Protein AF-A0AAI9R8F9-F1 (afdb_monomer_lite)

Radius of gyration: 17.93 Å; chains: 1; bounding box: 44×26×48 Å

Secondary structure (DSSP, 8-state):
-EEEEESSSEEETTTTBSEEE----TT------EEESS--SEEEEEEEEE-SS-TT-EEEEEEEEE--S---SEEPPTT-EEEEEEEEEETTT--EEEEEEEEEESS--TTS-HHHHHHTTT-EE-TTTT-STT---B-EEEEEE-GGGTTTTSTT-TTTT--EEEEEEEEE----

Structure (mmCIF, N/CA/C/O backbone):
data_AF-A0AAI9R8F9-F1
#
_entry.id   AF-A0AAI9R8F9-F1
#
loop_
_atom_site.group_PDB
_atom_site.id
_atom_site.type_symbol
_atom_site.label_atom_id
_atom_site.label_alt_id
_atom_site.label_comp_id
_atom_site.label_asym_id
_atom_site.label_entity_id
_atom_site.label_seq_id
_atom_site.pdbx_PDB_ins_code
_atom_site.Cartn_x
_atom_site.Cartn_y
_atom_site.Cartn_z
_atom_site.occupancy
_atom_site.B_iso_or_equiv
_atom_site.auth_seq_id
_atom_site.auth_comp_id
_atom_site.auth_asym_id
_atom_site.auth_atom_id
_atom_site.pdbx_PDB_model_num
ATOM 1 N N . LEU A 1 1 ? -12.541 6.661 17.728 1.00 91.56 1 LEU A N 1
ATOM 2 C CA . LEU A 1 1 ? -11.720 5.444 17.871 1.00 91.56 1 LEU A CA 1
ATOM 3 C C . LEU A 1 1 ? -10.385 5.846 18.469 1.00 91.56 1 LEU A C 1
ATOM 5 O O . LEU A 1 1 ? -9.912 6.938 18.173 1.00 91.56 1 LEU A O 1
ATOM 9 N N . VAL A 1 2 ? -9.827 5.008 19.335 1.00 94.12 2 VAL A N 1
ATOM 10 C CA . VAL A 1 2 ? -8.447 5.144 19.811 1.00 94.12 2 VAL A CA 1
ATOM 11 C C . VAL A 1 2 ? -7.609 4.144 19.044 1.00 94.12 2 VAL A C 1
ATOM 13 O O . VAL A 1 2 ? -7.970 2.966 18.998 1.00 94.12 2 VAL A O 1
ATOM 16 N N . LEU A 1 3 ? -6.531 4.625 18.444 1.00 95.81 3 LEU A N 1
ATOM 17 C CA . LEU A 1 3 ? -5.537 3.807 17.781 1.00 95.81 3 LEU A CA 1
ATOM 18 C C . LEU A 1 3 ? -4.295 3.741 18.665 1.00 95.81 3 LEU A C 1
ATOM 20 O O . LEU A 1 3 ? -3.891 4.748 19.247 1.00 95.81 3 LEU A O 1
ATOM 24 N N . GLU A 1 4 ? -3.700 2.562 18.765 1.00 96.69 4 GLU A N 1
ATOM 25 C CA . GLU A 1 4 ? -2.500 2.307 19.557 1.00 96.69 4 GLU A CA 1
ATOM 26 C C . GLU A 1 4 ? -1.577 1.344 18.804 1.00 96.69 4 GLU A C 1
ATOM 28 O O . GLU A 1 4 ? -2.010 0.284 18.356 1.00 96.69 4 GLU A O 1
ATOM 33 N N . ILE A 1 5 ? -0.297 1.688 18.696 1.00 97.00 5 ILE A N 1
ATOM 34 C CA . ILE A 1 5 ? 0.767 0.802 18.231 1.00 97.00 5 ILE A CA 1
ATOM 35 C C . ILE A 1 5 ? 1.413 0.172 19.459 1.00 97.00 5 ILE A C 1
ATOM 37 O O . ILE A 1 5 ? 2.002 0.848 20.303 1.00 97.00 5 ILE A O 1
ATOM 41 N N . ARG A 1 6 ? 1.330 -1.150 19.548 1.00 96.25 6 ARG A N 1
ATOM 42 C CA . ARG A 1 6 ? 1.973 -1.951 20.586 1.00 96.25 6 ARG A CA 1
ATOM 43 C C . ARG A 1 6 ? 3.226 -2.583 19.999 1.00 96.25 6 ARG A C 1
ATOM 45 O O . ARG A 1 6 ? 3.155 -3.593 19.305 1.00 96.25 6 ARG A O 1
ATOM 52 N N . GLY A 1 7 ? 4.372 -1.984 20.284 1.00 91.81 7 GLY A N 1
ATOM 53 C CA . GLY A 1 7 ? 5.675 -2.459 19.827 1.00 91.81 7 GLY A CA 1
ATOM 54 C C . GLY A 1 7 ? 6.661 -1.302 19.652 1.00 91.81 7 GLY A C 1
ATOM 55 O O . GLY A 1 7 ? 6.256 -0.143 19.732 1.00 91.81 7 GLY A O 1
ATOM 56 N N . PRO A 1 8 ? 7.960 -1.593 19.494 1.00 91.06 8 PRO A N 1
ATOM 57 C CA . PRO A 1 8 ? 8.977 -0.570 19.279 1.00 91.06 8 PRO A CA 1
ATOM 58 C C . PRO A 1 8 ? 9.111 -0.193 17.797 1.00 91.06 8 PRO A C 1
ATOM 60 O O . PRO A 1 8 ? 8.677 -0.933 16.916 1.00 91.06 8 PRO A O 1
ATOM 63 N N . GLY A 1 9 ? 9.789 0.926 17.536 1.00 91.12 9 GLY A N 1
ATOM 64 C CA . GLY A 1 9 ? 10.330 1.247 16.213 1.00 91.12 9 GLY A CA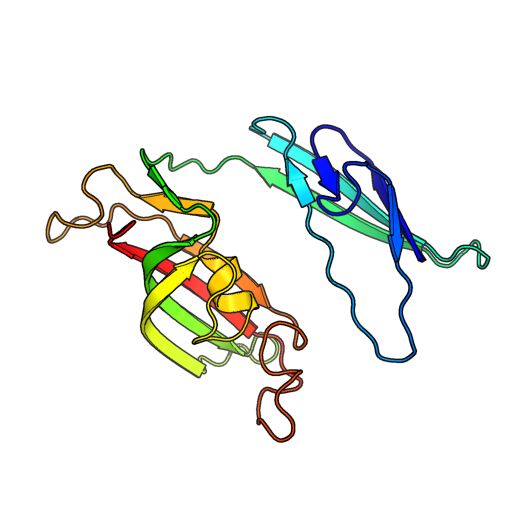 1
ATOM 65 C C . GLY A 1 9 ? 9.340 1.826 15.202 1.00 91.12 9 GLY A C 1
ATOM 66 O O . GLY A 1 9 ? 9.737 2.047 14.062 1.00 91.12 9 GLY A O 1
ATOM 67 N N . VAL A 1 10 ? 8.079 2.059 15.590 1.00 94.25 10 VAL A N 1
ATOM 68 C CA . VAL A 1 10 ? 7.020 2.544 14.691 1.00 94.25 10 VAL A CA 1
ATOM 69 C C . VAL A 1 10 ? 6.145 3.587 15.386 1.00 94.25 10 VAL A C 1
ATOM 71 O O . VAL A 1 10 ? 5.759 3.402 16.543 1.00 94.25 10 VAL A O 1
ATOM 74 N N . LEU A 1 11 ? 5.809 4.663 14.676 1.00 96.06 11 LEU A N 1
ATOM 75 C CA . LEU A 1 11 ? 4.882 5.715 15.104 1.00 96.06 11 LEU A CA 1
ATOM 76 C C . LEU A 1 11 ? 3.781 5.911 14.058 1.00 96.06 11 LEU A C 1
ATOM 78 O O . LEU A 1 11 ? 3.935 5.517 12.907 1.00 96.06 11 LEU A O 1
ATOM 82 N N . PHE A 1 12 ? 2.673 6.537 14.448 1.00 95.69 12 PHE A N 1
ATOM 83 C CA . PHE A 1 12 ? 1.744 7.113 13.481 1.00 95.69 12 PHE A CA 1
ATOM 84 C C . PHE A 1 12 ? 2.336 8.419 12.938 1.00 95.69 12 PHE A C 1
ATOM 86 O O . PHE A 1 12 ? 2.548 9.347 13.724 1.00 95.69 12 PHE A O 1
ATOM 93 N N . SER A 1 13 ? 2.548 8.521 11.620 1.00 91.12 13 SER A N 1
ATOM 94 C CA . SER A 1 13 ? 3.181 9.702 10.997 1.00 91.12 13 SER A CA 1
ATOM 95 C C . SER A 1 13 ? 2.386 10.991 11.255 1.00 91.12 13 SER A C 1
ATOM 97 O O . SER A 1 13 ? 2.939 12.075 11.387 1.00 91.12 13 SER A O 1
ATOM 99 N N . GLY A 1 14 ? 1.056 10.892 11.372 1.00 86.62 14 GLY A N 1
ATOM 100 C CA . GLY A 1 14 ? 0.186 12.051 11.602 1.00 86.62 14 GLY A CA 1
ATOM 101 C C . GLY A 1 14 ? 0.252 12.645 13.016 1.00 86.62 14 GLY A C 1
ATOM 102 O O . GLY A 1 14 ? -0.163 13.790 13.210 1.00 86.62 14 GLY A O 1
ATOM 103 N N . SER A 1 15 ? 0.739 11.889 14.007 1.00 91.12 15 SER A N 1
ATOM 104 C CA . SER A 1 15 ? 0.760 12.309 15.418 1.00 91.12 15 SER A CA 1
ATOM 105 C C . SER A 1 15 ? 2.146 12.282 16.062 1.00 91.12 15 SER A C 1
ATOM 107 O O . SER A 1 15 ? 2.271 12.694 17.221 1.00 91.12 15 SER A O 1
ATOM 109 N N . ASP A 1 16 ? 3.164 11.800 15.342 1.00 92.06 16 ASP A N 1
ATOM 110 C CA . ASP A 1 16 ? 4.511 11.515 15.851 1.00 92.06 16 ASP A CA 1
ATOM 111 C C . ASP A 1 16 ? 4.477 10.695 17.154 1.00 92.06 16 ASP A C 1
ATOM 113 O O . ASP A 1 16 ? 5.247 10.920 18.096 1.00 92.06 16 ASP A O 1
ATOM 117 N N . ASN A 1 17 ? 3.515 9.773 17.267 1.00 95.56 17 ASN A N 1
ATOM 118 C CA . ASN A 1 17 ? 3.254 9.053 18.507 1.00 95.56 17 ASN A CA 1
ATOM 119 C C . ASN A 1 17 ? 2.747 7.626 18.258 1.00 95.56 17 ASN A C 1
ATOM 121 O O . ASN A 1 17 ? 2.237 7.285 17.198 1.00 95.56 17 ASN A O 1
ATOM 125 N N . THR A 1 18 ? 2.842 6.783 19.284 1.00 95.88 18 THR A N 1
ATOM 126 C CA . THR A 1 18 ? 2.307 5.407 19.284 1.00 95.88 18 THR A CA 1
ATOM 127 C C . THR A 1 18 ? 0.797 5.357 19.512 1.00 95.88 18 THR A C 1
ATOM 129 O O . THR A 1 18 ? 0.208 4.283 19.529 1.00 95.88 18 THR A O 1
ATOM 132 N N . SER A 1 19 ? 0.151 6.505 19.701 1.00 95.19 19 SER A N 1
ATOM 133 C CA . SER A 1 19 ? -1.290 6.605 19.906 1.00 95.19 19 SER A CA 1
ATOM 134 C C . SER A 1 19 ? -1.870 7.729 19.069 1.00 95.19 19 SER A C 1
ATOM 136 O O . SER A 1 19 ? -1.271 8.804 19.002 1.00 95.19 19 SER A O 1
ATOM 138 N N . ASP A 1 20 ? -3.055 7.508 18.515 1.00 95.00 20 ASP A N 1
ATOM 139 C CA . ASP A 1 20 ? -3.783 8.515 17.750 1.00 95.00 20 ASP A CA 1
ATOM 140 C C . ASP A 1 20 ? -5.303 8.406 17.968 1.00 95.00 20 ASP A C 1
ATOM 142 O O . ASP A 1 20 ? -5.821 7.409 18.487 1.00 95.00 20 ASP A O 1
ATOM 146 N N . LEU A 1 21 ? -6.032 9.461 17.613 1.00 92.69 21 LEU A N 1
ATOM 147 C CA . LEU A 1 21 ? -7.483 9.535 17.697 1.00 92.69 21 LEU A CA 1
ATOM 148 C C . LEU A 1 21 ? -8.076 9.726 16.308 1.00 92.69 21 LEU A C 1
ATOM 150 O O . LEU A 1 21 ? -7.923 10.773 15.689 1.00 92.69 21 LEU A O 1
ATOM 154 N N . MET A 1 22 ? -8.872 8.753 15.879 1.00 91.06 22 MET A N 1
ATOM 155 C CA . MET A 1 22 ? -9.607 8.835 14.621 1.00 91.06 22 MET A CA 1
ATOM 156 C C . MET A 1 22 ? -11.104 8.928 14.881 1.00 91.06 22 MET A C 1
ATOM 158 O O . MET A 1 22 ? -11.660 8.190 15.700 1.00 91.06 22 MET A O 1
ATOM 162 N N . THR A 1 23 ? -11.777 9.809 14.154 1.00 90.44 23 THR A N 1
ATOM 163 C CA . THR A 1 23 ? -13.241 9.846 14.091 1.00 90.44 23 THR A CA 1
ATOM 164 C C . THR A 1 23 ? -13.656 9.347 12.720 1.00 90.44 23 THR A C 1
ATOM 166 O O . THR A 1 23 ? -13.078 9.781 11.734 1.00 90.44 23 THR A O 1
ATOM 169 N N . LEU A 1 24 ? -14.610 8.420 12.689 1.00 88.19 24 LEU A N 1
ATOM 170 C CA . LEU A 1 24 ? -15.211 7.902 11.466 1.00 88.19 24 LEU A CA 1
ATOM 171 C C . LEU A 1 24 ? -16.721 8.036 11.600 1.00 88.19 24 LEU A C 1
ATOM 173 O O . LEU A 1 24 ? -17.296 7.612 12.609 1.00 88.19 24 LEU A O 1
ATOM 177 N N . GLU A 1 25 ? -17.350 8.614 10.592 1.00 87.19 25 GLU A N 1
ATOM 178 C CA . GLU A 1 25 ? -18.791 8.618 10.428 1.00 87.19 25 GLU A CA 1
ATOM 179 C C . GLU A 1 25 ? -19.288 7.262 9.900 1.00 87.19 25 GLU A C 1
ATOM 181 O O . GLU A 1 25 ? -18.533 6.342 9.569 1.00 87.19 25 GLU A O 1
ATOM 186 N N . SER A 1 26 ? -20.611 7.102 9.839 1.00 81.44 26 SER A N 1
ATOM 187 C CA . SER A 1 26 ? -21.215 5.883 9.299 1.00 81.44 26 SER A CA 1
ATOM 188 C C . SER A 1 26 ? -20.790 5.659 7.844 1.00 81.44 26 SER A C 1
ATOM 190 O O . SER A 1 26 ? -21.033 6.514 6.998 1.00 81.44 26 SER A O 1
ATOM 192 N N . ASN A 1 27 ? -20.278 4.460 7.547 1.00 76.19 27 ASN A N 1
ATOM 193 C CA . ASN A 1 27 ? -19.741 4.063 6.236 1.00 76.19 27 ASN A CA 1
ATOM 194 C C . ASN A 1 27 ? -18.528 4.885 5.768 1.00 76.19 27 ASN A C 1
ATOM 196 O O . ASN A 1 27 ? -18.253 4.932 4.572 1.00 76.19 27 ASN A O 1
ATOM 200 N N . GLU A 1 28 ? -17.804 5.513 6.691 1.00 83.44 28 GLU A N 1
ATOM 201 C CA . GLU A 1 28 ? -16.528 6.155 6.398 1.00 83.44 28 GLU A CA 1
ATOM 202 C C . GLU A 1 28 ? -15.365 5.184 6.632 1.00 83.44 28 GLU A C 1
ATOM 204 O O . GLU A 1 28 ? -15.420 4.300 7.492 1.00 83.44 28 GLU A O 1
ATOM 209 N N . ALA A 1 29 ? -14.297 5.366 5.863 1.00 84.06 29 ALA A N 1
ATOM 210 C CA . ALA A 1 29 ? -13.019 4.708 6.066 1.00 84.06 29 ALA A CA 1
ATOM 211 C C . ALA A 1 29 ? -11.950 5.774 6.309 1.00 84.06 29 ALA A C 1
ATOM 213 O O . ALA A 1 29 ? -11.989 6.844 5.706 1.00 84.06 29 ALA A O 1
ATOM 214 N N . GLY A 1 30 ? -10.995 5.464 7.179 1.00 87.31 30 GLY A N 1
ATOM 215 C CA . GLY A 1 30 ? -9.838 6.309 7.440 1.00 87.31 30 GLY A CA 1
ATOM 216 C C . GLY A 1 30 ? -8.555 5.556 7.138 1.00 87.31 30 GLY A C 1
ATOM 217 O O . GLY A 1 30 ? -8.502 4.331 7.255 1.00 87.31 30 GLY A O 1
ATOM 218 N N . ILE A 1 31 ? -7.529 6.305 6.754 1.00 88.88 31 ILE A N 1
ATOM 219 C CA . ILE A 1 31 ? -6.191 5.788 6.480 1.00 88.88 31 ILE A CA 1
ATOM 220 C C . ILE A 1 31 ? -5.238 6.447 7.459 1.00 88.88 31 ILE A C 1
ATOM 222 O O . ILE A 1 31 ? -5.355 7.640 7.737 1.00 88.88 31 ILE A O 1
ATOM 226 N N . VAL A 1 32 ? -4.327 5.647 8.001 1.00 91.19 32 VAL A N 1
ATOM 227 C CA . VAL A 1 32 ? -3.283 6.116 8.903 1.00 91.19 32 VAL A CA 1
ATOM 228 C C . VAL A 1 32 ? -1.962 5.563 8.417 1.00 91.19 32 VAL A C 1
ATOM 230 O O . VAL A 1 32 ? -1.845 4.369 8.142 1.00 91.19 32 VAL A O 1
ATOM 233 N N . GLU A 1 33 ? -0.992 6.453 8.301 1.00 90.81 33 GLU A N 1
ATOM 234 C CA . GLU A 1 33 ? 0.365 6.127 7.904 1.00 90.81 33 GLU A CA 1
ATOM 235 C C . GLU A 1 33 ? 1.194 5.724 9.128 1.00 90.81 33 GLU A C 1
ATOM 237 O O . GLU A 1 33 ? 1.022 6.269 10.225 1.00 90.81 33 GLU A O 1
ATOM 242 N N . LEU A 1 34 ? 2.071 4.742 8.929 1.00 91.94 34 LEU A N 1
ATOM 243 C CA . LEU A 1 34 ? 3.033 4.289 9.921 1.00 91.94 34 LEU A CA 1
ATOM 244 C C . LEU A 1 34 ? 4.434 4.691 9.468 1.00 91.94 34 LEU A C 1
ATOM 246 O O . LEU A 1 34 ? 4.832 4.368 8.352 1.00 91.94 34 LEU A O 1
ATOM 250 N N . GLU A 1 35 ? 5.194 5.308 10.361 1.00 91.81 35 GLU A N 1
ATOM 251 C CA . GLU A 1 35 ? 6.585 5.683 10.129 1.00 91.81 35 GLU A CA 1
ATOM 252 C C . GLU A 1 35 ? 7.511 4.790 10.953 1.00 91.81 35 GLU A C 1
ATOM 254 O O . GLU A 1 35 ? 7.308 4.602 12.158 1.00 91.81 35 GLU A O 1
ATOM 259 N N . LEU A 1 36 ? 8.552 4.254 10.311 1.00 91.56 36 LEU A N 1
ATOM 260 C CA . LEU A 1 36 ? 9.635 3.565 11.008 1.00 91.56 36 LEU A CA 1
ATOM 261 C C . LEU A 1 36 ? 10.596 4.592 11.613 1.00 91.56 36 LEU A C 1
ATOM 263 O O . LEU A 1 36 ? 11.130 5.441 10.908 1.00 91.56 36 LEU A O 1
ATOM 267 N N . THR A 1 37 ? 10.878 4.484 12.911 1.00 92.38 37 THR A N 1
ATOM 268 C CA . THR A 1 37 ? 11.799 5.413 13.598 1.00 92.38 37 THR A CA 1
ATOM 269 C C . THR A 1 37 ? 13.267 4.997 13.509 1.00 92.38 37 THR A C 1
ATOM 271 O O . THR A 1 37 ? 14.156 5.748 13.909 1.00 92.38 37 THR A O 1
ATOM 274 N N . GLU A 1 38 ? 13.525 3.767 13.071 1.00 89.38 38 GLU A N 1
ATOM 275 C CA . GLU A 1 38 ? 14.852 3.179 12.912 1.00 89.38 38 GLU A CA 1
ATOM 276 C C . GLU A 1 38 ? 14.818 2.057 11.867 1.00 89.38 38 GLU A C 1
ATOM 278 O O . GLU A 1 38 ? 13.753 1.524 11.553 1.00 89.38 38 GLU A O 1
ATOM 283 N N . ASP A 1 39 ? 15.987 1.670 11.353 1.00 87.38 39 ASP A N 1
ATOM 284 C CA . ASP A 1 39 ? 16.101 0.533 10.440 1.00 87.38 39 ASP A CA 1
ATOM 285 C C . ASP A 1 39 ? 15.734 -0.775 11.155 1.00 87.38 39 ASP A C 1
ATOM 287 O O . ASP A 1 39 ? 16.355 -1.162 12.150 1.00 87.38 39 ASP A O 1
ATOM 291 N N . ILE A 1 40 ? 14.769 -1.513 10.604 1.00 86.50 40 ILE A N 1
ATOM 292 C CA . ILE A 1 40 ? 14.321 -2.799 11.147 1.00 86.50 40 ILE A CA 1
ATOM 293 C C . ILE A 1 40 ? 14.827 -3.936 10.259 1.00 86.50 40 ILE A C 1
ATOM 295 O O . ILE A 1 40 ? 14.562 -3.976 9.062 1.00 86.50 40 ILE A O 1
ATOM 299 N N . THR A 1 41 ? 15.543 -4.898 10.852 1.00 88.94 41 THR A N 1
ATOM 300 C CA . THR A 1 41 ? 15.885 -6.161 10.163 1.00 88.94 41 THR A CA 1
ATOM 301 C C . THR A 1 41 ? 14.741 -7.167 10.249 1.00 88.94 41 THR A C 1
ATOM 303 O O . THR A 1 41 ? 14.349 -7.761 9.251 1.00 88.94 41 THR A O 1
ATOM 306 N N . GLU A 1 42 ? 14.197 -7.348 11.446 1.00 92.50 42 GLU A N 1
ATOM 307 C CA . GLU A 1 42 ? 13.026 -8.172 11.723 1.00 92.50 42 GLU A CA 1
ATOM 308 C C . GLU A 1 42 ? 12.314 -7.554 12.927 1.00 92.50 42 GLU A C 1
ATOM 310 O O . GLU A 1 42 ? 12.960 -7.193 13.915 1.00 92.50 42 GLU A O 1
ATOM 315 N N . GLY A 1 43 ? 10.997 -7.402 12.842 1.00 91.00 43 GLY A N 1
ATOM 316 C CA . GLY A 1 43 ? 10.204 -6.769 13.885 1.00 91.00 43 GLY A CA 1
ATOM 317 C C . GLY A 1 43 ? 8.742 -7.174 13.813 1.00 91.00 43 GLY A C 1
ATOM 318 O O . GLY A 1 43 ? 8.246 -7.615 12.780 1.00 91.00 43 GLY A O 1
ATOM 319 N N . SER A 1 44 ? 8.039 -7.020 14.930 1.00 95.31 44 SER A N 1
ATOM 320 C CA . SER A 1 44 ? 6.590 -7.195 14.980 1.00 95.31 44 SER A CA 1
ATOM 321 C C . SER A 1 44 ? 5.969 -6.117 15.854 1.00 95.31 44 SER A C 1
ATOM 323 O O . SER A 1 44 ? 6.529 -5.744 16.888 1.00 95.31 44 SER A O 1
ATOM 325 N N . ILE A 1 45 ? 4.820 -5.620 15.415 1.00 96.31 45 ILE A N 1
ATOM 326 C CA . ILE A 1 45 ? 3.976 -4.692 16.163 1.00 96.31 45 ILE A CA 1
ATOM 327 C C . ILE A 1 45 ? 2.531 -5.186 16.108 1.00 96.31 45 ILE A C 1
ATOM 329 O O . ILE A 1 45 ? 2.148 -5.910 15.189 1.00 96.31 45 ILE A O 1
ATOM 333 N N . THR A 1 46 ? 1.709 -4.743 17.051 1.00 97.62 46 THR A N 1
ATOM 334 C CA . THR A 1 46 ? 0.254 -4.895 16.973 1.00 97.62 46 THR A CA 1
ATOM 335 C C . THR A 1 46 ? -0.380 -3.515 16.903 1.00 97.62 46 THR A C 1
ATOM 337 O O . THR A 1 46 ? -0.186 -2.703 17.805 1.00 97.62 46 THR A O 1
ATOM 340 N N . VAL A 1 47 ? -1.169 -3.252 15.867 1.00 96.62 47 VAL A N 1
ATOM 341 C CA . VAL A 1 47 ? -2.027 -2.068 15.786 1.00 96.62 47 VAL A CA 1
ATOM 342 C C . VAL A 1 47 ? -3.375 -2.415 16.410 1.00 96.62 47 VAL A C 1
ATOM 344 O O . VAL A 1 47 ? -4.082 -3.303 15.935 1.00 96.62 47 VAL A O 1
ATOM 347 N N . ALA A 1 48 ? -3.729 -1.729 17.491 1.00 96.00 48 ALA A N 1
ATOM 348 C CA . ALA A 1 48 ? -4.997 -1.876 18.184 1.00 96.00 48 ALA A CA 1
ATOM 349 C C . ALA A 1 48 ? -5.914 -0.693 17.868 1.00 96.00 48 ALA A C 1
ATOM 351 O O . ALA A 1 48 ? -5.525 0.465 18.009 1.00 96.00 48 ALA A O 1
ATOM 352 N N . VAL A 1 49 ? -7.152 -0.986 17.478 1.00 95.19 49 VAL A N 1
ATOM 353 C CA . VAL A 1 49 ? -8.207 0.007 17.261 1.00 95.19 49 VAL A CA 1
ATOM 354 C C . VAL A 1 49 ? -9.346 -0.296 18.218 1.00 95.19 49 VAL A C 1
ATOM 356 O O . VAL A 1 49 ? -9.932 -1.374 18.164 1.00 95.19 49 VAL A O 1
ATOM 359 N N . SER A 1 50 ? -9.683 0.651 19.090 1.00 94.44 50 SER A N 1
ATOM 360 C CA . SER A 1 50 ? -10.723 0.471 20.106 1.00 94.44 50 SER A CA 1
ATOM 361 C C . SER A 1 50 ? -11.739 1.610 20.134 1.00 94.44 50 SER A C 1
ATOM 363 O O . SER A 1 50 ? -11.481 2.749 19.723 1.00 94.44 50 SER A O 1
ATOM 365 N N . HIS A 1 51 ? -12.941 1.313 20.625 1.00 91.94 51 HIS A N 1
ATOM 366 C CA . HIS A 1 51 ? -13.960 2.328 20.863 1.00 91.94 51 HIS A CA 1
ATOM 367 C C . HIS A 1 51 ? -13.817 2.942 22.265 1.00 91.94 51 HIS A C 1
ATOM 369 O O . HIS A 1 51 ? -13.770 2.229 23.261 1.00 91.94 51 HIS A O 1
ATOM 375 N N . LEU A 1 52 ? -13.856 4.278 22.367 1.00 86.69 52 LEU A N 1
ATOM 376 C CA . LEU A 1 52 ? -13.631 5.017 23.624 1.00 86.69 52 LEU A CA 1
ATOM 377 C C . LEU A 1 52 ? -14.552 4.603 24.783 1.00 86.69 52 LEU A C 1
ATOM 379 O O . LEU A 1 52 ? -14.167 4.684 25.946 1.00 86.69 52 LEU A O 1
ATOM 383 N N . THR A 1 53 ? -15.794 4.230 24.476 1.00 87.50 53 THR A N 1
ATOM 384 C CA . THR A 1 53 ? -16.838 3.986 25.488 1.00 87.50 53 THR A CA 1
ATOM 385 C C . THR A 1 53 ? -17.400 2.569 25.481 1.00 87.50 53 THR A C 1
ATOM 387 O O . THR A 1 53 ? -18.197 2.234 26.356 1.00 87.50 53 THR A O 1
ATOM 390 N N . VAL A 1 54 ? -17.011 1.736 24.512 1.00 90.56 54 VAL A N 1
ATOM 391 C CA . VAL A 1 54 ? -17.513 0.362 24.383 1.00 90.56 54 VAL A CA 1
ATOM 392 C C . VAL A 1 54 ? -16.331 -0.561 24.628 1.00 90.56 54 VAL A C 1
ATOM 394 O O . VAL A 1 54 ? -15.526 -0.783 23.735 1.00 90.56 54 VAL A O 1
ATOM 397 N N . VAL A 1 55 ? -16.225 -1.048 25.866 1.00 78.56 55 VAL A N 1
ATOM 398 C CA . VAL A 1 55 ? -15.045 -1.768 26.380 1.00 78.56 55 VAL A CA 1
ATOM 399 C C . VAL A 1 55 ? -14.685 -2.992 25.535 1.00 78.56 55 VAL A C 1
ATOM 401 O O . VAL A 1 55 ? -13.509 -3.257 25.333 1.00 78.56 55 VAL A O 1
ATOM 404 N N . ASP A 1 56 ? -15.685 -3.697 25.007 1.00 87.56 56 ASP A N 1
ATOM 405 C CA . ASP A 1 56 ? -15.477 -4.935 24.247 1.00 87.56 56 ASP A CA 1
ATOM 406 C C . ASP A 1 56 ? -15.302 -4.704 22.731 1.00 87.56 56 ASP A C 1
ATOM 408 O O . ASP A 1 56 ? -15.191 -5.662 21.968 1.00 87.56 56 ASP A O 1
ATOM 412 N N . ALA A 1 57 ? -15.317 -3.450 22.266 1.00 92.19 57 ALA A N 1
ATOM 413 C CA . ALA A 1 57 ? -15.126 -3.119 20.857 1.00 92.19 57 ALA A CA 1
ATOM 414 C C . ALA A 1 57 ? -13.648 -2.804 20.582 1.00 92.19 57 ALA A C 1
ATOM 416 O O . ALA A 1 57 ? -13.233 -1.643 20.642 1.00 92.19 57 ALA A O 1
ATOM 417 N N . GLU A 1 58 ? -12.878 -3.849 20.273 1.00 93.81 58 GLU A N 1
ATOM 418 C CA . GLU A 1 58 ? -11.463 -3.780 19.893 1.00 93.81 58 GLU A CA 1
ATOM 419 C C . GLU A 1 58 ? -11.188 -4.663 18.665 1.00 93.81 58 GLU A C 1
ATOM 421 O O . GLU A 1 58 ? -11.718 -5.769 18.539 1.00 93.81 58 GLU A O 1
ATOM 426 N N . VAL A 1 59 ? -10.342 -4.166 17.765 1.00 94.12 59 VAL A N 1
ATOM 427 C CA . VAL A 1 59 ? -9.755 -4.913 16.651 1.00 94.12 59 VAL A CA 1
ATOM 428 C C . VAL A 1 59 ? -8.240 -4.831 16.779 1.00 94.12 59 VAL A C 1
ATOM 430 O O . VAL A 1 59 ? -7.697 -3.754 17.021 1.00 94.12 59 VAL A O 1
ATOM 433 N N . LEU A 1 60 ? -7.567 -5.968 16.613 1.00 96.06 60 LEU A N 1
ATOM 434 C CA . LEU A 1 60 ? -6.112 -6.078 16.657 1.00 96.06 60 LEU A CA 1
ATOM 435 C C . LEU A 1 60 ? -5.598 -6.535 15.292 1.00 96.06 60 LEU A C 1
ATOM 437 O O . LEU A 1 60 ? -6.116 -7.502 14.730 1.00 96.06 60 LEU A O 1
ATOM 441 N N . LEU A 1 61 ? -4.577 -5.852 14.788 1.00 95.56 61 LEU A N 1
ATOM 442 C CA . LEU A 1 61 ? -3.848 -6.206 13.579 1.00 95.56 61 LEU A CA 1
ATOM 443 C C . LEU A 1 61 ? -2.382 -6.440 13.935 1.00 95.56 61 LEU A C 1
ATOM 445 O O . LEU A 1 61 ? -1.678 -5.505 14.306 1.00 95.56 61 LEU A O 1
ATOM 449 N N . ASP A 1 62 ? -1.922 -7.675 13.784 1.00 96.69 62 ASP A N 1
ATOM 450 C CA . ASP A 1 62 ? -0.509 -8.004 13.942 1.00 96.69 62 ASP A CA 1
ATOM 451 C C . ASP A 1 62 ? 0.237 -7.752 12.628 1.00 96.69 62 ASP A C 1
ATOM 453 O O . ASP A 1 62 ? -0.112 -8.302 11.581 1.00 96.69 62 ASP A O 1
ATOM 457 N N . VAL A 1 63 ? 1.285 -6.933 12.694 1.00 94.19 63 VAL A N 1
ATOM 458 C CA . VAL A 1 63 ? 2.138 -6.572 11.560 1.00 94.19 63 VAL A CA 1
ATOM 459 C C . VAL A 1 63 ? 3.527 -7.138 11.808 1.00 94.19 63 VAL A C 1
ATOM 461 O O . VAL A 1 63 ? 4.163 -6.842 12.819 1.00 94.19 63 VAL A O 1
ATOM 464 N N . ASN A 1 64 ? 4.001 -7.953 10.870 1.00 92.94 64 ASN A N 1
ATOM 465 C CA . ASN A 1 64 ? 5.346 -8.515 10.892 1.00 92.94 64 ASN A CA 1
ATOM 466 C C . ASN A 1 64 ? 6.158 -7.867 9.775 1.00 92.94 64 ASN A C 1
ATOM 468 O O . ASN A 1 64 ? 5.719 -7.838 8.626 1.00 92.94 64 ASN A O 1
ATOM 472 N N . MET A 1 65 ? 7.329 -7.352 10.124 1.00 90.44 65 MET A N 1
ATOM 473 C CA . MET A 1 65 ? 8.207 -6.601 9.238 1.00 90.44 65 MET A CA 1
ATOM 474 C C . MET A 1 65 ? 9.522 -7.352 9.101 1.00 90.44 65 MET A C 1
ATOM 476 O O . MET A 1 65 ? 10.118 -7.766 10.097 1.00 90.44 65 MET A O 1
ATOM 480 N N . PHE A 1 66 ? 9.981 -7.497 7.866 1.00 89.50 66 PHE A N 1
ATOM 481 C CA . PHE A 1 66 ? 11.235 -8.157 7.540 1.00 89.50 66 PHE A CA 1
ATOM 482 C C . PHE A 1 66 ? 11.964 -7.311 6.512 1.00 89.50 66 PHE A C 1
ATOM 484 O O . PHE A 1 66 ? 11.372 -6.907 5.510 1.00 89.50 66 PHE A O 1
ATOM 491 N N . LYS A 1 67 ? 13.253 -7.075 6.736 1.00 85.44 67 LYS A N 1
ATOM 492 C CA . LYS A 1 67 ? 14.104 -6.472 5.721 1.00 85.44 67 LYS A CA 1
ATOM 493 C C . LYS A 1 67 ? 14.202 -7.422 4.532 1.00 85.44 67 LYS A C 1
ATOM 495 O O . LYS A 1 67 ? 14.487 -8.610 4.701 1.00 85.44 67 LYS A O 1
ATOM 500 N N . GLY A 1 68 ? 13.976 -6.887 3.335 1.00 78.56 68 GLY A N 1
ATOM 501 C CA . GLY A 1 68 ? 14.181 -7.623 2.095 1.00 78.56 68 GLY A CA 1
ATOM 502 C C . GLY A 1 68 ? 15.617 -8.141 1.973 1.00 78.56 68 GLY A C 1
ATOM 503 O O . GLY A 1 68 ? 16.566 -7.538 2.469 1.00 78.56 68 GLY A O 1
ATOM 504 N N . THR A 1 69 ? 15.786 -9.283 1.307 1.00 80.56 69 THR A N 1
ATOM 505 C CA . THR A 1 69 ? 17.116 -9.861 1.042 1.00 80.56 69 THR A CA 1
ATOM 506 C C . THR A 1 69 ? 17.824 -9.217 -0.145 1.00 80.56 69 THR A C 1
ATOM 508 O O . THR A 1 69 ? 19.014 -9.451 -0.349 1.00 80.56 69 THR A O 1
ATOM 511 N N . GLU A 1 70 ? 17.087 -8.459 -0.951 1.00 78.12 70 GLU A N 1
ATOM 512 C CA . GLU A 1 70 ? 17.595 -7.757 -2.122 1.00 78.12 70 GLU A CA 1
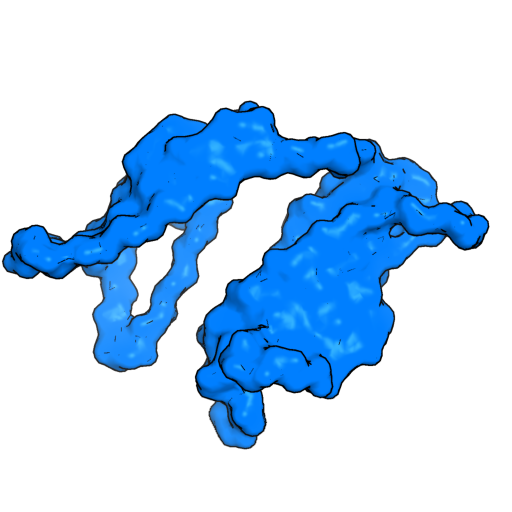ATOM 513 C C . GLU A 1 70 ? 17.804 -6.288 -1.769 1.00 78.12 70 GLU A C 1
ATOM 515 O O . GLU A 1 70 ? 16.884 -5.485 -1.860 1.00 78.12 70 GLU A O 1
ATOM 520 N N . GLU A 1 71 ? 19.014 -5.947 -1.333 1.00 80.75 71 GLU A N 1
ATOM 521 C CA . GLU A 1 71 ? 19.393 -4.549 -1.138 1.00 80.75 71 GLU A CA 1
ATOM 522 C C . GLU A 1 71 ? 19.784 -3.940 -2.486 1.00 80.75 71 GLU A C 1
ATOM 524 O O . GLU A 1 71 ? 20.600 -4.519 -3.211 1.00 80.75 71 GLU A O 1
ATOM 529 N N . ARG A 1 72 ? 19.228 -2.768 -2.802 1.00 89.25 72 ARG A N 1
ATOM 530 C CA . ARG A 1 72 ? 19.667 -1.946 -3.933 1.00 89.25 72 ARG A CA 1
ATOM 531 C C . ARG A 1 72 ? 20.221 -0.618 -3.445 1.00 89.25 72 ARG A C 1
ATOM 533 O O . ARG A 1 72 ? 20.014 -0.208 -2.307 1.00 89.25 72 ARG A O 1
ATOM 540 N N . GLU A 1 73 ? 20.973 0.040 -4.316 1.00 89.94 73 GLU A N 1
ATOM 541 C CA . GLU A 1 73 ? 21.734 1.237 -3.952 1.00 89.94 73 GLU A CA 1
ATOM 542 C C . GLU A 1 73 ? 20.885 2.514 -3.882 1.00 89.94 73 GLU A C 1
ATOM 544 O O . GLU A 1 73 ? 21.294 3.471 -3.222 1.00 89.94 73 GLU A O 1
ATOM 549 N N . MET A 1 74 ? 19.734 2.560 -4.560 1.00 92.25 74 MET A N 1
ATOM 550 C CA . MET A 1 74 ? 18.834 3.713 -4.552 1.00 92.25 74 MET A CA 1
ATOM 551 C C . MET A 1 74 ? 17.435 3.314 -4.105 1.00 92.25 74 MET A C 1
ATOM 553 O O . MET A 1 74 ? 16.863 2.363 -4.629 1.00 92.25 74 MET A O 1
ATOM 557 N N . HIS A 1 75 ? 16.895 4.120 -3.197 1.00 93.06 75 HIS A N 1
ATOM 558 C CA . HIS A 1 75 ? 15.551 4.000 -2.651 1.00 93.06 75 HIS A CA 1
ATOM 559 C C . HIS A 1 75 ? 14.637 5.056 -3.270 1.00 93.06 75 HIS A C 1
ATOM 561 O O . HIS A 1 75 ? 15.042 6.218 -3.374 1.00 93.06 75 HIS A O 1
ATOM 567 N N . ILE A 1 76 ? 13.428 4.666 -3.669 1.00 95.31 76 ILE A N 1
ATOM 568 C CA . ILE A 1 76 ? 12.408 5.579 -4.186 1.00 95.31 76 ILE A CA 1
ATOM 569 C C . ILE A 1 76 ? 11.678 6.239 -3.020 1.00 95.31 76 ILE A C 1
ATOM 571 O O . ILE A 1 76 ? 11.000 5.579 -2.231 1.00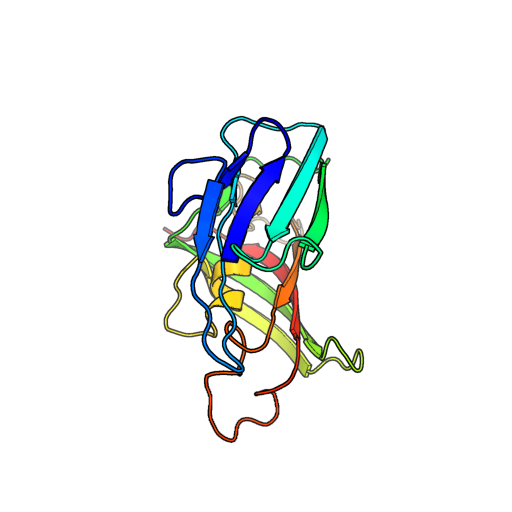 95.31 76 ILE A O 1
ATOM 575 N N . ASN A 1 77 ? 11.800 7.560 -2.951 1.00 94.56 77 ASN A N 1
ATOM 576 C CA . ASN A 1 77 ? 11.175 8.399 -1.938 1.00 94.56 77 ASN A CA 1
ATOM 577 C C . ASN A 1 77 ? 9.934 9.096 -2.500 1.00 94.56 77 ASN A C 1
ATOM 579 O O . ASN A 1 77 ? 9.690 9.113 -3.707 1.00 94.56 77 ASN A O 1
ATOM 583 N N . ASP A 1 78 ? 9.180 9.735 -1.613 1.00 94.75 78 ASP A N 1
ATOM 584 C CA . ASP A 1 78 ? 8.109 10.644 -2.007 1.00 94.75 78 ASP A CA 1
ATOM 585 C C . ASP A 1 78 ? 8.607 11.705 -3.014 1.00 94.75 78 ASP A C 1
ATOM 587 O O . ASP A 1 78 ? 9.682 12.291 -2.854 1.00 94.75 78 ASP A O 1
ATOM 591 N N . ASN A 1 79 ? 7.803 11.964 -4.046 1.00 95.94 79 ASN A N 1
ATOM 592 C CA . ASN A 1 79 ? 8.077 12.814 -5.211 1.00 95.94 79 ASN A CA 1
ATOM 593 C C . ASN A 1 79 ? 9.137 12.312 -6.211 1.00 95.94 79 ASN A C 1
ATOM 595 O O . ASN A 1 79 ? 9.392 12.999 -7.210 1.00 95.94 79 ASN A O 1
ATOM 599 N N . ASP A 1 80 ? 9.740 11.136 -6.018 1.00 97.00 80 ASP A N 1
ATOM 600 C CA . ASP A 1 80 ? 10.620 10.560 -7.036 1.00 97.00 80 ASP A CA 1
ATOM 601 C C . ASP A 1 80 ? 9.807 10.101 -8.250 1.00 97.00 80 ASP A C 1
ATOM 603 O O . ASP A 1 80 ? 8.807 9.393 -8.146 1.00 97.00 80 ASP A O 1
ATOM 607 N N . ARG A 1 81 ? 10.254 10.486 -9.447 1.00 96.81 81 ARG A N 1
ATOM 608 C CA . ARG A 1 81 ? 9.587 10.100 -10.694 1.00 96.81 81 ARG A CA 1
ATOM 609 C C . ARG A 1 81 ? 10.229 8.853 -11.283 1.00 96.81 81 ARG A C 1
ATOM 611 O O . ARG A 1 81 ? 11.417 8.880 -11.598 1.00 96.81 81 ARG A O 1
ATOM 618 N N . ILE A 1 82 ? 9.459 7.794 -11.494 1.00 96.50 82 ILE A N 1
ATOM 619 C CA . ILE A 1 82 ? 9.955 6.488 -11.945 1.00 96.50 82 ILE A CA 1
ATOM 620 C C . ILE A 1 82 ? 9.073 5.891 -13.040 1.00 96.50 82 ILE A C 1
ATOM 622 O O . ILE A 1 82 ? 7.892 6.206 -13.158 1.00 96.50 82 ILE A O 1
ATOM 626 N N . GLU A 1 83 ? 9.658 5.023 -13.854 1.00 96.44 83 GLU A N 1
ATOM 627 C CA . GLU A 1 83 ? 8.950 4.145 -14.779 1.00 96.44 83 GLU A CA 1
ATOM 628 C C . GLU A 1 83 ? 8.768 2.787 -14.103 1.00 96.44 83 GLU A C 1
ATOM 630 O O . GLU A 1 83 ? 9.748 2.166 -13.677 1.00 96.44 83 GLU A O 1
ATOM 635 N N . VAL A 1 84 ? 7.522 2.336 -14.007 1.00 96.56 84 VAL A N 1
ATOM 636 C CA . VAL A 1 84 ? 7.149 1.053 -13.409 1.00 96.56 84 VAL A CA 1
ATOM 637 C C . VAL A 1 84 ? 6.445 0.183 -14.433 1.00 96.56 84 VAL A C 1
ATOM 639 O O . VAL A 1 84 ? 5.665 0.683 -15.242 1.00 96.56 84 VAL A O 1
ATOM 642 N N . HIS A 1 85 ? 6.688 -1.117 -14.354 1.00 97.38 85 HIS A N 1
ATOM 643 C CA . HIS A 1 85 ? 5.795 -2.126 -14.892 1.00 97.38 85 HIS A CA 1
ATOM 644 C C . HIS A 1 85 ? 4.738 -2.438 -13.831 1.00 97.38 85 HIS A C 1
ATOM 646 O O . HIS A 1 85 ? 5.094 -2.715 -12.682 1.00 97.38 85 HIS A O 1
ATOM 652 N N . TYR A 1 86 ? 3.458 -2.388 -14.187 1.00 97.62 86 TYR A N 1
ATOM 653 C CA . TYR A 1 86 ? 2.363 -2.699 -13.276 1.00 97.62 86 TYR A CA 1
ATOM 654 C C . TYR A 1 86 ? 1.483 -3.816 -13.832 1.00 97.62 86 TYR A C 1
ATOM 656 O O . TYR A 1 86 ? 1.216 -3.878 -15.031 1.00 97.62 86 TYR A O 1
ATOM 664 N N . VAL A 1 87 ? 0.973 -4.645 -12.926 1.00 98.44 87 VAL A N 1
ATOM 665 C CA . VAL A 1 87 ? -0.160 -5.538 -13.173 1.00 98.44 87 VAL A CA 1
ATOM 666 C C . VAL A 1 87 ? -1.214 -5.244 -12.118 1.00 98.44 87 VAL A C 1
ATOM 668 O O . VAL A 1 87 ? -0.906 -5.212 -10.923 1.00 98.44 87 VAL A O 1
ATOM 671 N N . VAL A 1 88 ? -2.454 -5.019 -12.541 1.00 97.94 88 VAL A N 1
ATOM 672 C CA . VAL A 1 88 ? -3.572 -4.762 -11.630 1.00 97.94 88 VAL A CA 1
ATOM 673 C C . VAL A 1 88 ? -4.612 -5.862 -11.733 1.00 97.94 88 VAL A C 1
ATOM 675 O O . VAL A 1 88 ? -5.011 -6.283 -12.819 1.00 97.94 88 VAL A O 1
ATOM 678 N N . TRP A 1 89 ? -5.059 -6.311 -10.567 1.00 98.31 89 TRP A N 1
ATOM 679 C CA . TRP A 1 89 ? -6.030 -7.377 -10.399 1.00 98.31 89 TRP A CA 1
ATOM 680 C C . TRP A 1 89 ? -7.197 -6.885 -9.549 1.00 98.31 89 TRP A C 1
ATOM 682 O O . TRP A 1 89 ? -7.002 -6.117 -8.601 1.00 98.31 89 TRP A O 1
ATOM 692 N N . ASP A 1 90 ? -8.395 -7.383 -9.830 1.00 96.81 90 ASP A N 1
ATOM 693 C CA . ASP A 1 90 ? -9.489 -7.331 -8.867 1.00 96.81 90 ASP A CA 1
ATOM 694 C C . ASP A 1 90 ? -9.161 -8.324 -7.741 1.00 96.81 90 ASP A C 1
ATOM 696 O O . ASP A 1 90 ? -8.963 -9.519 -7.976 1.00 96.81 90 ASP A O 1
ATOM 700 N N . ALA A 1 91 ? -9.012 -7.824 -6.514 1.00 95.88 91 ALA A N 1
ATOM 701 C CA . ALA A 1 91 ? -8.513 -8.625 -5.400 1.00 95.88 91 ALA A CA 1
ATOM 702 C C . ALA A 1 91 ? -9.537 -9.656 -4.900 1.00 95.88 91 ALA A C 1
ATOM 704 O O . ALA A 1 91 ? -9.143 -10.663 -4.308 1.00 95.88 91 ALA A O 1
ATOM 705 N N . ASP A 1 92 ? -10.828 -9.415 -5.141 1.00 89.38 92 ASP A N 1
ATOM 706 C CA . ASP A 1 92 ? -11.920 -10.272 -4.682 1.00 89.38 92 ASP A CA 1
ATOM 707 C C . ASP A 1 92 ? -12.122 -11.475 -5.615 1.00 89.38 92 ASP A C 1
ATOM 709 O O . ASP A 1 92 ? -12.375 -12.597 -5.168 1.00 89.38 92 ASP A O 1
ATOM 713 N N . THR A 1 93 ? -12.000 -11.250 -6.923 1.00 94.00 93 THR A N 1
ATOM 714 C CA . THR A 1 93 ? -12.200 -12.270 -7.965 1.00 94.00 93 THR A CA 1
ATOM 715 C C . THR A 1 93 ? -10.899 -12.930 -8.414 1.00 94.00 93 THR A C 1
ATOM 717 O O . THR A 1 93 ? -10.908 -14.097 -8.812 1.00 94.00 93 THR A O 1
ATOM 720 N N . GLY A 1 94 ? -9.776 -12.216 -8.311 1.00 95.06 94 GLY A N 1
ATOM 721 C CA . GLY A 1 94 ? -8.484 -12.631 -8.849 1.00 95.06 94 GLY A CA 1
ATOM 722 C C . GLY A 1 94 ? -8.350 -12.427 -10.359 1.00 95.06 94 GLY A C 1
ATOM 723 O O . GLY A 1 94 ? -7.408 -12.961 -10.946 1.00 95.06 94 GLY A O 1
ATOM 724 N N . ASP A 1 95 ? -9.266 -11.689 -10.989 1.00 97.12 95 ASP A N 1
ATOM 725 C CA . ASP A 1 95 ? -9.209 -11.389 -12.418 1.00 97.12 95 ASP A CA 1
ATOM 726 C C . ASP A 1 95 ? -8.164 -10.299 -12.704 1.00 97.12 95 ASP A C 1
ATOM 728 O O . ASP A 1 95 ? -8.109 -9.276 -12.017 1.00 97.12 95 ASP A O 1
ATOM 732 N N . GLN A 1 96 ? -7.332 -10.507 -13.733 1.00 98.00 96 GLN A N 1
ATOM 733 C CA . GLN A 1 96 ? -6.416 -9.474 -14.225 1.00 98.00 96 GLN A CA 1
ATOM 734 C C . GLN A 1 96 ? -7.230 -8.408 -14.953 1.00 98.00 96 GLN A C 1
ATOM 736 O O . GLN A 1 96 ? -7.956 -8.721 -15.899 1.00 98.00 96 GLN A O 1
ATOM 741 N N . LEU A 1 97 ? -7.092 -7.160 -14.522 1.00 97.31 97 LEU A N 1
ATOM 742 C CA . LEU A 1 97 ? -7.821 -6.030 -15.086 1.00 97.31 97 LEU A CA 1
ATOM 743 C C . LEU A 1 97 ? -7.001 -5.323 -16.167 1.00 97.31 97 LEU A C 1
ATOM 745 O O . LEU A 1 97 ? -7.538 -5.021 -17.230 1.00 97.31 97 LEU A O 1
ATOM 749 N N . ASP A 1 98 ? -5.714 -5.082 -15.906 1.00 97.56 98 ASP A N 1
ATOM 750 C CA . ASP A 1 98 ? -4.810 -4.391 -16.832 1.00 97.56 98 ASP A CA 1
ATOM 751 C C . ASP A 1 98 ? -3.332 -4.706 -16.530 1.00 97.56 98 ASP A C 1
ATOM 753 O O . ASP A 1 98 ? -2.993 -5.242 -15.469 1.00 97.56 98 ASP A O 1
ATOM 757 N N . GLU A 1 99 ? -2.456 -4.384 -17.478 1.00 98.31 99 GLU A N 1
ATOM 758 C CA . GLU A 1 99 ? -1.001 -4.515 -17.381 1.00 98.31 99 GLU A CA 1
ATOM 759 C C . GLU A 1 99 ? -0.305 -3.535 -18.329 1.00 98.31 99 GLU A C 1
ATOM 761 O O . GLU A 1 99 ? -0.710 -3.350 -19.480 1.00 98.31 99 GLU A O 1
ATOM 766 N N . GLY A 1 100 ? 0.801 -2.948 -17.881 1.00 97.56 100 GLY A N 1
ATOM 767 C CA . GLY A 1 100 ? 1.636 -2.151 -18.767 1.00 97.56 100 GLY A CA 1
ATOM 768 C C . GLY A 1 100 ? 2.776 -1.438 -18.067 1.00 97.56 100 GLY A C 1
ATOM 769 O O . GLY A 1 100 ? 3.079 -1.691 -16.906 1.00 97.56 100 GLY A O 1
ATOM 770 N N . ASP A 1 101 ? 3.391 -0.512 -18.795 1.00 96.69 101 ASP A N 1
ATOM 771 C CA . ASP A 1 101 ? 4.448 0.350 -18.279 1.00 96.69 101 ASP A CA 1
ATOM 772 C C . ASP A 1 101 ? 3.932 1.785 -18.168 1.00 96.69 101 ASP A C 1
ATOM 774 O O . ASP A 1 101 ? 3.370 2.336 -19.122 1.00 96.69 101 ASP A O 1
ATOM 778 N N . LEU A 1 102 ? 4.120 2.400 -17.003 1.00 96.62 102 LEU A N 1
ATOM 779 C CA . LEU A 1 102 ? 3.686 3.764 -16.726 1.00 96.62 102 LEU A CA 1
ATOM 780 C C . LEU A 1 102 ? 4.789 4.567 -16.058 1.00 96.62 102 LEU A C 1
ATOM 782 O O . LEU A 1 102 ? 5.607 4.061 -15.294 1.00 96.62 102 LEU A O 1
ATOM 786 N N . LEU A 1 103 ? 4.765 5.865 -16.337 1.00 96.75 103 LEU A N 1
ATOM 787 C CA . LEU A 1 103 ? 5.567 6.842 -15.62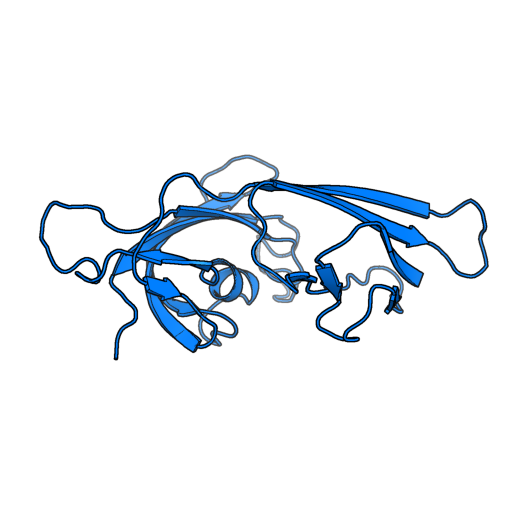6 1.00 96.75 103 LEU A CA 1
ATOM 788 C C . LEU A 1 103 ? 4.732 7.410 -14.480 1.00 96.75 103 LEU A C 1
ATOM 790 O O . LEU A 1 103 ? 3.648 7.943 -14.728 1.00 96.75 103 LEU A O 1
ATOM 794 N N . VAL A 1 104 ? 5.248 7.311 -13.260 1.00 97.06 104 VAL A N 1
ATOM 795 C CA . VAL A 1 104 ? 4.566 7.694 -12.019 1.00 97.06 104 VAL A CA 1
ATOM 796 C C . VAL A 1 104 ? 5.479 8.549 -11.148 1.00 97.06 104 VAL A C 1
ATOM 798 O O . VAL A 1 104 ? 6.702 8.406 -11.170 1.00 97.06 104 VAL A O 1
ATOM 801 N N . THR A 1 105 ? 4.881 9.476 -10.416 1.00 97.75 105 THR A N 1
ATOM 802 C CA . THR A 1 105 ? 5.501 10.184 -9.296 1.00 97.75 105 THR A CA 1
ATOM 803 C C . THR A 1 105 ? 5.156 9.417 -8.027 1.00 97.75 1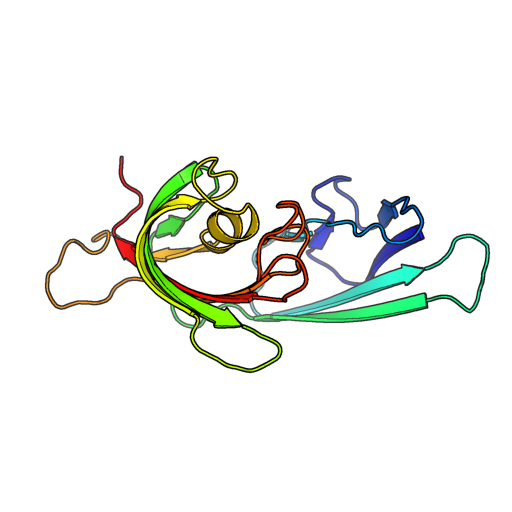05 THR A C 1
ATOM 805 O O . THR A 1 105 ? 3.982 9.220 -7.737 1.00 97.75 105 THR A O 1
ATOM 808 N N . ALA A 1 106 ? 6.152 8.921 -7.301 1.00 96.94 106 ALA A N 1
ATOM 809 C CA . ALA A 1 106 ? 5.902 8.226 -6.047 1.00 96.94 106 ALA A CA 1
ATOM 810 C C . ALA A 1 106 ? 5.266 9.183 -5.026 1.00 96.94 106 ALA A C 1
ATOM 812 O O . ALA A 1 106 ? 5.644 10.353 -4.964 1.00 96.94 106 ALA A O 1
ATOM 813 N N . GLY A 1 107 ? 4.299 8.679 -4.261 1.00 95.19 107 GLY A N 1
ATOM 814 C CA . GLY A 1 107 ? 3.465 9.489 -3.376 1.00 95.19 107 GLY A CA 1
ATOM 815 C C . GLY A 1 107 ? 2.244 10.062 -4.087 1.00 95.19 107 GLY A C 1
ATOM 816 O O . GLY A 1 107 ? 1.523 9.333 -4.770 1.00 95.19 107 GLY A O 1
ATOM 817 N N . ASP A 1 108 ? 1.990 11.353 -3.905 1.00 94.44 108 ASP A N 1
ATOM 818 C CA . ASP A 1 108 ? 0.786 12.010 -4.418 1.00 94.44 108 ASP A CA 1
ATOM 819 C C . ASP A 1 108 ? 0.923 12.368 -5.912 1.00 94.44 108 ASP A C 1
ATOM 821 O O . ASP A 1 108 ? 1.265 13.496 -6.283 1.00 94.44 108 ASP A O 1
ATOM 825 N N . ASP A 1 109 ? 0.628 11.410 -6.800 1.00 96.00 109 ASP A N 1
ATOM 826 C CA . ASP A 1 109 ? 0.537 11.657 -8.246 1.00 96.00 109 ASP A CA 1
ATOM 827 C C . ASP A 1 109 ? -0.901 12.011 -8.670 1.00 96.00 109 ASP A C 1
ATOM 829 O O . ASP A 1 109 ? -1.768 11.135 -8.696 1.00 96.00 109 ASP A O 1
ATOM 833 N N . PRO A 1 110 ? -1.174 13.252 -9.117 1.00 94.38 110 PRO A N 1
ATOM 834 C CA . PRO A 1 110 ? -2.519 13.666 -9.525 1.00 94.38 110 PRO A CA 1
ATOM 835 C C . PRO A 1 110 ? -3.020 12.987 -10.813 1.00 94.38 110 PRO A C 1
ATOM 837 O O . PRO A 1 110 ? -4.156 13.221 -11.231 1.00 94.38 110 PRO A O 1
ATOM 840 N N . THR A 1 111 ? -2.173 12.217 -11.498 1.00 95.12 111 THR A N 1
ATOM 841 C CA . THR A 1 111 ? -2.513 11.510 -12.739 1.00 95.12 111 THR A CA 1
ATOM 842 C C . THR A 1 111 ? -3.277 10.214 -12.472 1.00 95.12 111 THR A C 1
ATOM 844 O O . THR A 1 111 ? -4.020 9.758 -13.344 1.00 95.12 111 THR A O 1
ATOM 847 N N . TYR A 1 112 ? -3.098 9.616 -11.294 1.00 95.19 112 TYR A N 1
ATOM 848 C CA . TYR A 1 112 ? -3.575 8.273 -10.975 1.00 95.19 112 TYR A CA 1
ATOM 849 C C . TYR A 1 112 ? -4.404 8.261 -9.685 1.00 95.19 112 TYR A C 1
ATOM 851 O O . TYR A 1 112 ? -4.580 9.283 -9.031 1.00 95.19 112 TYR A O 1
ATOM 859 N N . ILE A 1 113 ? -4.954 7.095 -9.343 1.00 95.25 113 ILE A N 1
ATOM 860 C CA . ILE A 1 113 ? -5.544 6.856 -8.019 1.00 95.25 113 ILE A CA 1
ATOM 861 C C . ILE A 1 113 ? -4.452 6.956 -6.942 1.00 95.25 113 ILE A C 1
ATOM 863 O O . ILE A 1 113 ? -3.336 6.484 -7.170 1.00 95.25 113 ILE A O 1
ATOM 867 N N . ASP A 1 114 ? -4.776 7.518 -5.775 1.00 95.12 114 ASP A N 1
ATOM 868 C CA . ASP A 1 114 ? -3.806 7.815 -4.704 1.00 95.12 114 ASP A CA 1
ATOM 869 C C . ASP A 1 114 ? -2.943 6.594 -4.347 1.00 95.12 114 ASP A C 1
ATOM 871 O O . ASP A 1 114 ? -1.712 6.645 -4.331 1.00 95.12 114 ASP A O 1
ATOM 875 N N . GLY A 1 115 ? -3.586 5.435 -4.173 1.00 95.12 115 GLY A N 1
ATOM 876 C CA . GLY A 1 115 ? -2.911 4.202 -3.789 1.00 95.12 115 GLY A CA 1
ATOM 877 C C . GLY A 1 115 ? -1.906 3.687 -4.824 1.00 95.12 115 GLY A C 1
ATOM 878 O O . GLY A 1 115 ? -0.989 2.953 -4.454 1.00 95.12 115 GLY A O 1
ATOM 879 N N . PHE A 1 116 ? -2.028 4.070 -6.101 1.00 96.69 116 PHE A N 1
ATOM 880 C CA . PHE A 1 116 ? -1.043 3.705 -7.123 1.00 96.69 116 PHE A CA 1
ATOM 881 C C . PHE A 1 116 ? 0.267 4.476 -6.936 1.00 96.69 116 PHE A C 1
ATOM 883 O O . PHE A 1 116 ? 1.331 3.861 -6.916 1.00 96.69 116 PHE A O 1
ATOM 890 N N . GLY A 1 117 ? 0.193 5.796 -6.736 1.00 96.50 117 GLY A N 1
ATOM 891 C CA . GLY A 1 117 ? 1.371 6.618 -6.456 1.00 96.50 117 GLY A CA 1
ATOM 892 C C . GLY A 1 117 ? 2.027 6.242 -5.124 1.00 96.50 117 GLY A C 1
ATOM 893 O O . GLY A 1 117 ? 3.246 6.082 -5.054 1.00 96.50 117 GLY A O 1
ATOM 894 N N . TRP A 1 118 ? 1.229 5.966 -4.090 1.00 95.62 118 TRP A N 1
ATOM 895 C CA . TRP A 1 118 ? 1.740 5.501 -2.795 1.00 95.62 118 TRP A CA 1
ATOM 896 C C . TRP A 1 118 ? 2.436 4.137 -2.884 1.00 95.62 118 TRP A C 1
ATOM 898 O O . TRP A 1 118 ? 3.447 3.921 -2.223 1.00 95.62 118 TRP A O 1
ATOM 908 N N . SER A 1 119 ? 1.957 3.231 -3.745 1.00 95.69 119 SER A N 1
ATOM 909 C CA . SER A 1 119 ? 2.575 1.907 -3.950 1.00 95.69 119 SER A CA 1
ATOM 910 C C . SER A 1 119 ? 3.978 1.965 -4.563 1.00 95.69 119 SER A C 1
ATOM 912 O O . SER A 1 119 ? 4.709 0.977 -4.495 1.00 95.69 119 SER A O 1
ATOM 914 N N . ALA A 1 120 ? 4.345 3.087 -5.187 1.00 96.00 120 ALA A N 1
ATOM 915 C CA . ALA A 1 120 ? 5.670 3.286 -5.761 1.00 96.00 120 ALA A CA 1
ATOM 916 C C . ALA A 1 120 ? 6.730 3.670 -4.712 1.00 96.00 120 ALA A C 1
ATOM 918 O O . ALA A 1 120 ? 7.921 3.484 -4.967 1.00 96.00 120 ALA A O 1
ATOM 919 N N . ILE A 1 121 ? 6.318 4.182 -3.545 1.00 94.12 121 ILE A N 1
ATOM 920 C CA . ILE A 1 121 ? 7.236 4.490 -2.443 1.00 94.12 121 ILE A CA 1
ATOM 921 C C . ILE A 1 121 ? 7.846 3.188 -1.922 1.00 94.12 121 ILE A C 1
ATOM 923 O O . ILE A 1 121 ? 7.178 2.159 -1.792 1.00 94.12 121 ILE A O 1
ATOM 927 N N . GLY A 1 122 ? 9.137 3.241 -1.619 1.00 90.50 122 GLY A N 1
ATOM 928 C CA . GLY A 1 122 ? 9.858 2.123 -1.034 1.00 90.50 122 GLY A CA 1
ATOM 929 C C . GLY A 1 122 ? 10.408 1.121 -2.043 1.00 90.50 122 GLY A C 1
ATOM 930 O O . GLY A 1 122 ? 11.095 0.188 -1.637 1.00 90.50 122 GLY A O 1
ATOM 931 N N . LEU A 1 123 ? 10.099 1.277 -3.338 1.00 93.81 123 LEU A N 1
ATOM 932 C CA . LEU A 1 123 ? 10.777 0.515 -4.382 1.00 93.81 123 LEU A CA 1
ATOM 933 C C . LEU A 1 123 ? 12.268 0.862 -4.372 1.00 93.81 123 LEU A C 1
ATOM 935 O O . LEU A 1 123 ? 12.669 1.971 -4.031 1.00 93.81 123 LEU A O 1
ATOM 939 N N . ASP A 1 124 ? 13.082 -0.090 -4.797 1.00 93.69 124 ASP A N 1
ATOM 940 C CA . ASP A 1 124 ? 14.534 -0.015 -4.740 1.00 93.69 124 ASP A CA 1
ATOM 941 C C . ASP A 1 124 ? 15.108 -0.366 -6.118 1.00 93.69 124 ASP A C 1
ATOM 943 O O . ASP A 1 124 ? 14.582 -1.228 -6.824 1.00 93.69 124 ASP A O 1
ATOM 947 N N . ILE A 1 125 ? 16.193 0.289 -6.528 1.00 94.12 125 ILE A N 1
ATOM 948 C CA . ILE A 1 125 ? 16.867 0.027 -7.809 1.00 94.12 125 ILE A CA 1
ATOM 949 C C . ILE A 1 125 ? 18.378 0.268 -7.713 1.00 94.12 125 ILE A C 1
ATOM 951 O O . ILE A 1 125 ? 18.839 1.117 -6.947 1.00 94.12 125 ILE A O 1
ATOM 955 N N . ASP A 1 126 ? 19.182 -0.494 -8.459 1.00 93.38 126 ASP A N 1
ATOM 956 C CA . ASP A 1 126 ? 20.641 -0.297 -8.464 1.00 93.38 126 ASP A CA 1
ATOM 957 C C . ASP A 1 126 ? 21.032 1.043 -9.108 1.00 93.38 126 ASP A C 1
ATOM 959 O O . ASP A 1 126 ? 20.273 1.626 -9.887 1.00 93.38 126 ASP A O 1
ATOM 963 N N . SER A 1 127 ? 22.251 1.532 -8.837 1.00 91.38 127 SER A N 1
ATOM 964 C CA . SER A 1 127 ? 22.737 2.838 -9.328 1.00 91.38 127 SER A CA 1
ATOM 965 C C . SER A 1 127 ? 22.750 3.011 -10.848 1.00 91.38 127 SER A C 1
ATOM 967 O O . SER A 1 127 ? 22.904 4.134 -11.340 1.00 91.38 127 SER A O 1
ATOM 969 N N . ASP A 1 128 ? 22.564 1.936 -11.613 1.00 91.19 128 ASP A N 1
ATOM 970 C CA . ASP A 1 128 ? 22.402 2.002 -13.059 1.00 91.19 128 ASP A CA 1
ATOM 971 C C . ASP A 1 128 ? 21.033 2.561 -13.488 1.00 91.19 128 ASP A C 1
ATOM 973 O O . ASP A 1 128 ? 20.873 2.908 -14.660 1.00 91.19 128 ASP A O 1
ATOM 977 N N . ARG A 1 129 ? 20.070 2.703 -12.561 1.00 91.31 129 ARG A N 1
ATOM 978 C CA . ARG A 1 129 ? 18.723 3.265 -12.788 1.00 91.31 129 ARG A CA 1
ATOM 979 C C . ARG A 1 129 ? 17.936 2.511 -13.865 1.00 91.31 129 ARG A C 1
ATOM 981 O O . ARG A 1 129 ? 17.097 3.128 -14.522 1.00 91.31 129 ARG A O 1
ATOM 988 N N . GLY A 1 130 ? 18.234 1.233 -14.104 1.00 90.81 130 GLY A N 1
ATOM 989 C CA . GLY A 1 130 ? 17.617 0.437 -15.171 1.00 90.81 130 GLY A CA 1
ATOM 990 C C . GLY A 1 130 ? 18.072 0.829 -16.584 1.00 90.81 130 GLY A C 1
ATOM 991 O O . GLY A 1 130 ? 17.350 0.634 -17.562 1.00 90.81 130 GLY A O 1
ATOM 992 N N . LEU A 1 131 ? 19.254 1.443 -16.723 1.00 89.06 131 LEU A N 1
ATOM 993 C CA . LEU A 1 131 ? 19.789 1.881 -18.018 1.00 89.06 131 LEU A CA 1
ATOM 994 C C . LEU A 1 131 ? 20.601 0.797 -18.736 1.00 89.06 131 LEU A C 1
ATOM 996 O O . LEU A 1 131 ? 20.930 0.985 -19.911 1.00 89.06 131 LEU A O 1
ATOM 1000 N N . ILE A 1 132 ? 20.951 -0.308 -18.067 1.00 86.94 132 ILE A N 1
ATOM 1001 C CA . ILE A 1 132 ? 21.708 -1.404 -18.681 1.00 86.94 132 ILE A CA 1
ATOM 1002 C C . ILE A 1 132 ? 20.739 -2.410 -19.326 1.00 86.94 132 ILE A C 1
ATOM 1004 O O . ILE A 1 132 ? 20.029 -3.127 -18.622 1.00 86.94 132 ILE A O 1
ATOM 1008 N N . PRO A 1 133 ? 20.719 -2.539 -20.669 1.00 80.94 133 PRO A N 1
ATOM 1009 C CA . PRO A 1 133 ? 19.773 -3.425 -21.336 1.00 80.94 133 PRO A CA 1
ATOM 1010 C C . PRO A 1 133 ? 19.963 -4.893 -20.938 1.00 80.94 133 PRO A C 1
ATOM 1012 O O . PRO A 1 133 ? 21.076 -5.420 -20.986 1.00 80.94 133 PRO A O 1
ATOM 1015 N N . GLY A 1 134 ? 18.857 -5.572 -20.630 1.00 79.69 134 GLY A N 1
ATOM 1016 C CA . GLY A 1 134 ? 18.842 -7.003 -20.314 1.00 79.69 134 GLY A CA 1
ATOM 1017 C C . GLY A 1 134 ? 19.202 -7.352 -18.867 1.00 79.69 134 GLY A C 1
ATOM 1018 O O . GLY A 1 134 ? 19.329 -8.538 -18.566 1.00 79.69 134 GLY A O 1
ATOM 1019 N N . ILE A 1 135 ? 19.353 -6.359 -17.985 1.00 81.12 135 ILE A N 1
ATOM 1020 C CA . ILE A 1 135 ? 19.527 -6.558 -16.544 1.00 81.12 135 ILE A CA 1
ATOM 1021 C C . ILE A 1 135 ? 18.339 -5.909 -15.828 1.00 81.12 135 ILE A C 1
ATOM 1023 O O . ILE A 1 135 ? 18.104 -4.719 -15.992 1.00 81.12 135 ILE A O 1
ATOM 1027 N N . SER A 1 136 ? 17.591 -6.697 -15.050 1.00 79.12 136 SER A N 1
ATOM 1028 C CA . SER A 1 136 ? 16.577 -6.167 -14.133 1.00 79.12 136 SER A CA 1
ATOM 1029 C C . SER A 1 136 ? 17.256 -5.822 -12.816 1.00 79.12 136 SER A C 1
ATOM 1031 O O . SER A 1 136 ? 17.757 -6.721 -12.136 1.00 79.12 136 SER A O 1
ATOM 1033 N N . THR A 1 137 ? 17.305 -4.537 -12.483 1.00 85.12 137 THR A N 1
ATOM 1034 C CA . THR A 1 137 ? 17.958 -4.037 -11.265 1.00 85.12 137 THR A CA 1
ATOM 1035 C C . THR A 1 137 ? 16.986 -3.459 -10.242 1.00 85.12 137 THR A C 1
ATOM 1037 O O . THR A 1 137 ? 17.413 -3.053 -9.165 1.00 85.12 137 THR A O 1
ATOM 1040 N N . GLY A 1 138 ? 15.691 -3.438 -10.566 1.00 91.81 138 GLY A N 1
ATOM 1041 C CA . GLY A 1 138 ? 14.618 -2.977 -9.694 1.00 91.81 138 GLY A CA 1
ATOM 1042 C C . GLY A 1 138 ? 14.022 -4.069 -8.811 1.00 91.81 138 GLY A C 1
ATOM 1043 O O . GLY A 1 138 ? 14.038 -5.247 -9.179 1.00 91.81 138 GLY A O 1
ATOM 1044 N N . THR A 1 139 ? 13.466 -3.670 -7.668 1.00 93.69 139 THR A N 1
ATOM 1045 C CA . THR A 1 139 ? 12.593 -4.506 -6.838 1.00 93.69 139 THR A CA 1
ATOM 1046 C C . THR A 1 139 ? 11.134 -4.416 -7.288 1.00 93.69 139 THR A C 1
ATOM 1048 O O . THR A 1 139 ? 10.762 -3.619 -8.159 1.00 93.69 139 THR A O 1
ATOM 1051 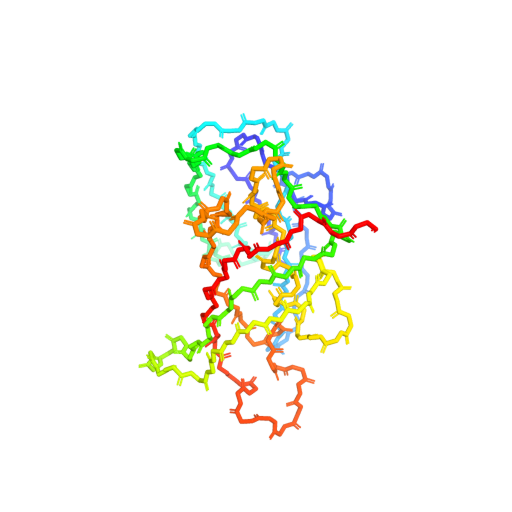N N . SER A 1 140 ? 10.304 -5.266 -6.683 1.00 93.62 140 SER A N 1
ATOM 1052 C CA . SER A 1 140 ? 8.869 -5.318 -6.925 1.00 93.62 140 SER A CA 1
ATOM 1053 C C . SER A 1 140 ? 8.095 -5.333 -5.616 1.00 93.62 140 SER A C 1
ATOM 1055 O O . SER A 1 140 ? 8.519 -5.974 -4.654 1.00 93.62 140 SER A O 1
ATOM 1057 N N . HIS A 1 141 ? 6.924 -4.702 -5.611 1.00 91.81 141 HIS A N 1
ATOM 1058 C CA . HIS A 1 141 ? 5.978 -4.684 -4.501 1.00 91.81 141 HIS A CA 1
ATOM 1059 C C . HIS A 1 141 ? 4.634 -5.281 -4.903 1.00 91.81 141 HIS A C 1
ATOM 1061 O O . HIS A 1 141 ? 4.214 -5.201 -6.058 1.00 91.81 141 HIS A O 1
ATOM 1067 N N . THR A 1 142 ? 3.932 -5.835 -3.916 1.00 95.50 142 THR A N 1
ATOM 1068 C CA . THR A 1 142 ? 2.510 -6.154 -4.033 1.00 95.50 142 THR A CA 1
ATOM 1069 C C . THR A 1 142 ? 1.740 -5.338 -3.010 1.00 95.50 142 THR A C 1
ATOM 1071 O O . THR A 1 142 ? 1.942 -5.513 -1.809 1.00 95.50 142 THR A O 1
ATOM 1074 N N . THR A 1 143 ? 0.830 -4.491 -3.481 1.00 95.12 143 THR A N 1
ATOM 1075 C CA . THR A 1 143 ? 0.011 -3.629 -2.626 1.00 95.12 143 THR A CA 1
ATOM 1076 C C . THR A 1 143 ? -1.459 -3.981 -2.780 1.00 95.12 143 THR A C 1
ATOM 1078 O O . THR A 1 143 ? -1.949 -4.210 -3.886 1.00 95.12 143 THR A O 1
ATOM 1081 N N . LEU A 1 144 ? -2.174 -4.019 -1.657 1.00 96.12 144 LEU A N 1
ATOM 1082 C CA . LEU A 1 144 ? -3.620 -4.188 -1.620 1.00 96.12 144 LEU A CA 1
ATOM 1083 C C . LEU A 1 144 ? -4.273 -2.830 -1.336 1.00 96.12 144 LEU A C 1
ATOM 1085 O O . LEU A 1 144 ? -4.044 -2.242 -0.282 1.00 96.12 144 LEU A O 1
ATOM 1089 N N . LEU A 1 145 ? -5.079 -2.342 -2.276 1.00 95.69 145 LEU A N 1
ATOM 1090 C CA . LEU A 1 145 ? -5.695 -1.021 -2.230 1.00 95.69 145 LEU A CA 1
ATOM 1091 C C . LEU A 1 145 ? -7.194 -1.134 -1.925 1.00 95.69 145 LEU A C 1
ATOM 1093 O O . LEU A 1 145 ? -7.933 -1.712 -2.730 1.00 95.69 145 LEU A O 1
ATOM 1097 N N . PRO A 1 146 ? -7.670 -0.580 -0.796 1.00 94.06 146 PRO A N 1
ATOM 1098 C CA . PRO A 1 146 ? -9.094 -0.458 -0.539 1.00 94.06 146 PRO A CA 1
ATOM 1099 C C . PRO A 1 146 ? -9.734 0.595 -1.454 1.00 94.06 146 PRO A C 1
ATOM 1101 O O . PRO A 1 146 ? -9.052 1.525 -1.895 1.00 94.06 146 PRO A O 1
ATOM 1104 N N . PRO A 1 147 ? -11.064 0.528 -1.660 1.00 93.81 147 PRO A N 1
ATOM 1105 C CA . PRO A 1 147 ? -11.791 1.480 -2.495 1.00 93.81 147 PRO A CA 1
ATOM 1106 C C . PRO A 1 147 ? -11.448 2.966 -2.268 1.00 93.81 147 PRO A C 1
ATOM 1108 O O . PRO A 1 147 ? -11.236 3.650 -3.266 1.00 93.81 147 PRO A O 1
ATOM 1111 N N . PRO A 1 148 ? -11.315 3.494 -1.031 1.00 92.62 148 PRO A N 1
ATOM 1112 C CA . PRO A 1 148 ? -11.069 4.922 -0.800 1.00 92.62 148 PRO A CA 1
ATOM 1113 C C . PRO A 1 148 ? -9.778 5.483 -1.412 1.00 92.62 148 PRO A C 1
ATOM 1115 O O . PRO A 1 148 ? -9.734 6.679 -1.668 1.00 92.62 148 PRO A O 1
ATOM 1118 N N . ILE A 1 149 ? -8.762 4.645 -1.660 1.00 93.56 149 ILE A N 1
ATOM 1119 C CA . ILE A 1 149 ? -7.513 5.026 -2.362 1.00 93.56 149 ILE A CA 1
ATOM 1120 C C . ILE A 1 149 ? -7.352 4.321 -3.710 1.00 93.56 149 ILE A C 1
ATOM 1122 O O . ILE A 1 149 ? -6.289 4.353 -4.328 1.00 93.56 149 ILE A O 1
ATOM 1126 N N . ALA A 1 150 ? -8.427 3.682 -4.163 1.00 94.94 150 ALA A N 1
ATOM 1127 C CA . ALA A 1 150 ? -8.601 3.173 -5.507 1.00 94.94 150 ALA A CA 1
ATOM 1128 C C . ALA A 1 150 ? -9.709 3.983 -6.204 1.00 94.94 150 ALA A C 1
ATOM 1130 O O . ALA A 1 150 ? -9.631 5.206 -6.289 1.00 94.94 150 ALA A O 1
ATOM 1131 N N . TYR A 1 151 ? -10.758 3.326 -6.703 1.00 94.69 151 TYR A N 1
ATOM 1132 C CA . TYR A 1 151 ? -11.839 3.983 -7.449 1.00 94.69 151 TYR A CA 1
ATOM 1133 C C . TYR A 1 151 ? -13.057 4.376 -6.600 1.00 94.69 151 TYR A C 1
ATOM 1135 O O . TYR A 1 151 ? -14.064 4.814 -7.150 1.00 94.69 151 TYR A O 1
ATOM 1143 N N . GLY A 1 152 ? -13.001 4.242 -5.275 1.00 91.06 152 GLY A N 1
ATOM 1144 C CA . GLY A 1 152 ? -14.131 4.495 -4.372 1.00 91.06 152 GLY A CA 1
ATOM 1145 C C . GLY A 1 152 ? -14.621 5.937 -4.344 1.00 91.06 152 GLY A C 1
ATOM 1146 O O . GLY A 1 152 ? -15.789 6.170 -4.052 1.00 91.06 152 GLY A O 1
ATOM 1147 N N . ASN A 1 153 ? -13.771 6.887 -4.736 1.00 87.56 153 ASN A N 1
ATOM 1148 C CA . ASN A 1 153 ? -14.136 8.298 -4.877 1.00 87.56 153 ASN A CA 1
ATOM 1149 C C . ASN A 1 153 ? -14.629 8.657 -6.296 1.00 87.56 153 ASN A C 1
ATOM 1151 O O . ASN A 1 153 ? -14.801 9.835 -6.608 1.00 87.56 153 ASN A O 1
ATOM 1155 N N . ASN A 1 154 ? -14.834 7.667 -7.174 1.00 89.62 154 ASN A N 1
ATOM 1156 C CA . ASN A 1 154 ? -15.264 7.862 -8.558 1.00 89.62 154 ASN A CA 1
ATOM 1157 C C . ASN A 1 154 ? -16.677 7.293 -8.778 1.00 89.62 154 ASN A C 1
ATOM 1159 O O . ASN A 1 154 ? -16.857 6.129 -9.143 1.00 89.62 154 ASN A O 1
ATOM 1163 N N . ASP A 1 155 ? -17.690 8.127 -8.531 1.00 91.62 155 ASP A N 1
ATOM 1164 C CA . ASP A 1 155 ? -19.102 7.745 -8.625 1.00 91.62 155 ASP A CA 1
ATOM 1165 C C . ASP A 1 155 ? -19.474 7.200 -10.015 1.00 91.62 155 ASP A C 1
ATOM 1167 O O . ASP A 1 155 ? -19.360 7.880 -11.038 1.00 91.62 155 ASP A O 1
ATOM 1171 N N . GLY A 1 156 ? -20.003 5.976 -10.043 1.00 91.62 156 GLY A N 1
ATOM 1172 C CA . GLY A 1 156 ? -20.414 5.279 -11.259 1.00 91.62 156 GLY A CA 1
ATOM 1173 C C . GLY A 1 156 ? -19.298 4.484 -11.938 1.00 91.62 156 GLY A C 1
ATOM 1174 O O . GLY A 1 156 ? -19.566 3.850 -12.960 1.00 91.62 156 GLY A O 1
ATOM 1175 N N . HIS A 1 157 ? -18.076 4.492 -11.395 1.00 93.62 157 HIS A N 1
ATOM 1176 C CA . HIS A 1 157 ? -16.989 3.651 -11.884 1.00 93.62 157 HIS A CA 1
ATOM 1177 C C . HIS A 1 157 ? -17.256 2.177 -11.557 1.00 93.62 157 HIS A C 1
ATOM 1179 O O . HIS A 1 157 ? -17.677 1.843 -10.453 1.00 93.62 157 HIS A O 1
ATOM 1185 N N . GLU A 1 158 ? -16.981 1.264 -12.489 1.00 92.31 158 GLU A N 1
ATOM 1186 C CA . GLU A 1 158 ? -17.300 -0.162 -12.302 1.00 92.31 158 GLU A CA 1
ATOM 1187 C C . GLU A 1 158 ? -16.544 -0.798 -11.122 1.00 92.31 158 GLU A C 1
ATOM 1189 O O . GLU A 1 158 ? -17.093 -1.635 -10.412 1.00 92.31 158 GLU A O 1
ATOM 1194 N N . LEU A 1 159 ? -15.326 -0.315 -10.860 1.00 93.31 159 LEU A N 1
ATOM 1195 C CA . LEU A 1 159 ? -14.459 -0.751 -9.758 1.00 93.31 159 LEU A CA 1
ATOM 1196 C C . LEU A 1 159 ? -14.628 0.068 -8.465 1.00 93.31 159 LEU A C 1
ATOM 1198 O O . LEU A 1 159 ? -13.823 -0.075 -7.550 1.00 93.31 159 LEU A O 1
ATOM 1202 N N . GLN A 1 160 ? -15.635 0.947 -8.358 1.00 93.25 160 GLN A N 1
ATOM 1203 C CA . GLN A 1 160 ? -15.763 1.860 -7.207 1.00 93.25 160 GLN A CA 1
ATOM 1204 C C . GLN A 1 160 ? -15.929 1.150 -5.850 1.00 93.25 160 GLN A C 1
ATOM 1206 O O . GLN A 1 160 ? -15.736 1.757 -4.807 1.00 93.25 160 GLN A O 1
ATOM 1211 N N . ASN A 1 161 ? -16.322 -0.124 -5.844 1.00 92.69 161 ASN A N 1
ATOM 1212 C CA . ASN A 1 161 ? -16.499 -0.910 -4.621 1.00 92.69 161 ASN A CA 1
ATOM 1213 C C . ASN A 1 161 ? -15.507 -2.079 -4.521 1.00 92.69 161 ASN A C 1
ATOM 1215 O O . ASN A 1 161 ? -15.653 -2.902 -3.620 1.00 92.69 161 ASN A O 1
ATOM 1219 N N . SER A 1 162 ? -14.541 -2.171 -5.439 1.00 93.50 162 SER A N 1
ATOM 1220 C CA . SER A 1 162 ? -13.587 -3.280 -5.503 1.00 93.50 162 SER A CA 1
ATOM 1221 C C . SER A 1 162 ? -12.311 -2.956 -4.738 1.00 93.50 162 SER A C 1
ATOM 1223 O O . SER A 1 162 ? -11.806 -1.831 -4.782 1.00 93.50 162 SER A O 1
ATOM 1225 N N . TRP A 1 163 ? -11.754 -3.973 -4.085 1.00 96.75 163 TRP A N 1
ATOM 1226 C CA . TRP A 1 163 ? -10.360 -3.951 -3.659 1.00 96.75 163 TRP A CA 1
ATOM 1227 C C . TRP A 1 163 ? -9.462 -4.293 -4.844 1.00 96.75 163 TRP A C 1
ATOM 1229 O O . TRP A 1 163 ? -9.761 -5.211 -5.608 1.00 96.75 163 TRP A O 1
ATOM 1239 N N . LEU A 1 164 ? -8.350 -3.578 -4.995 1.00 97.69 164 LEU A N 1
ATOM 1240 C CA . LEU A 1 164 ? -7.398 -3.822 -6.077 1.00 97.69 164 LEU A CA 1
ATOM 1241 C C . LEU A 1 164 ? -6.098 -4.385 -5.526 1.00 97.69 164 LEU A C 1
ATOM 1243 O O . LEU A 1 164 ? -5.582 -3.893 -4.525 1.00 97.69 164 LEU A O 1
ATOM 1247 N N . ARG A 1 165 ? -5.537 -5.390 -6.198 1.00 97.94 165 ARG A N 1
ATOM 1248 C CA . ARG A 1 165 ? -4.169 -5.847 -5.946 1.00 97.94 165 ARG A CA 1
ATOM 1249 C C . ARG A 1 165 ? -3.280 -5.344 -7.068 1.00 97.94 165 ARG A C 1
ATOM 1251 O O . ARG A 1 165 ? -3.482 -5.702 -8.224 1.00 97.94 165 ARG A O 1
ATOM 1258 N N . PHE A 1 166 ? -2.288 -4.550 -6.709 1.00 97.69 166 PHE A N 1
ATOM 1259 C CA . PHE A 1 166 ? -1.272 -4.065 -7.624 1.00 97.69 166 PHE A CA 1
ATOM 1260 C C . PHE A 1 166 ? 0.032 -4.818 -7.412 1.00 97.69 166 PHE A C 1
ATOM 1262 O O . PHE A 1 166 ? 0.476 -4.990 -6.281 1.00 97.69 166 PHE A O 1
ATOM 1269 N N . GLU A 1 167 ? 0.651 -5.236 -8.505 1.00 97.81 167 GLU A N 1
ATOM 1270 C CA . GLU A 1 167 ? 2.029 -5.713 -8.546 1.00 97.81 167 GLU A CA 1
ATOM 1271 C C . GLU A 1 167 ? 2.839 -4.674 -9.321 1.00 97.81 167 GLU A C 1
ATOM 1273 O O . GLU A 1 167 ? 2.613 -4.491 -10.514 1.00 97.81 167 GLU A O 1
ATOM 1278 N N . LEU A 1 168 ? 3.726 -3.946 -8.640 1.00 96.88 168 LEU A N 1
ATOM 1279 C CA . LEU A 1 168 ? 4.573 -2.911 -9.241 1.00 96.88 168 LEU A CA 1
ATOM 1280 C C . LEU A 1 168 ? 6.012 -3.399 -9.270 1.00 96.88 168 LEU A C 1
ATOM 1282 O O . LEU A 1 168 ? 6.508 -3.889 -8.264 1.00 96.88 168 LEU A O 1
ATOM 1286 N N . SER A 1 169 ? 6.695 -3.216 -10.394 1.00 95.75 169 SER A N 1
ATOM 1287 C CA . SER A 1 169 ? 8.138 -3.426 -10.525 1.00 95.75 169 SER A CA 1
ATOM 1288 C C . SER A 1 169 ? 8.772 -2.175 -11.103 1.00 95.75 169 SER A C 1
ATOM 1290 O O . SER A 1 169 ? 8.285 -1.654 -12.106 1.00 95.75 169 SER A O 1
ATOM 1292 N N . ILE A 1 170 ? 9.852 -1.677 -10.505 1.00 95.12 170 ILE A N 1
ATOM 1293 C CA . ILE A 1 170 ? 10.541 -0.515 -11.071 1.00 95.12 170 ILE A CA 1
ATOM 1294 C C . ILE A 1 170 ? 11.379 -0.929 -12.285 1.00 95.12 170 ILE A C 1
ATOM 1296 O O . ILE A 1 170 ? 12.292 -1.747 -12.189 1.00 95.12 170 ILE A O 1
ATOM 1300 N N . ASN A 1 171 ? 11.081 -0.323 -13.435 1.00 93.25 171 ASN A N 1
ATOM 1301 C CA . ASN A 1 171 ? 11.841 -0.506 -14.670 1.00 93.25 171 ASN A CA 1
ATOM 1302 C C . ASN A 1 171 ? 13.008 0.476 -14.745 1.00 93.25 171 ASN A C 1
ATOM 1304 O O . ASN A 1 171 ? 14.095 0.129 -15.208 1.00 93.25 171 ASN A O 1
ATOM 1308 N N . ARG A 1 172 ? 12.769 1.730 -14.344 1.00 93.50 172 ARG A N 1
ATOM 1309 C CA . ARG A 1 172 ? 13.736 2.817 -14.505 1.00 93.50 172 ARG A CA 1
ATOM 1310 C C . ARG A 1 172 ? 13.462 3.956 -13.536 1.00 93.50 172 ARG A C 1
ATOM 1312 O O . ARG A 1 172 ? 12.331 4.409 -13.410 1.00 93.50 172 ARG A O 1
ATOM 1319 N N . GLY A 1 173 ? 14.507 4.518 -12.943 1.00 91.88 173 GLY A N 1
ATOM 1320 C CA . GLY A 1 173 ? 14.394 5.745 -12.158 1.00 91.88 173 GLY A CA 1
ATOM 1321 C C . GLY A 1 173 ? 15.339 5.791 -10.953 1.00 91.88 173 GLY A C 1
ATOM 1322 O O . GLY A 1 173 ? 16.235 4.953 -10.874 1.00 91.88 173 GLY A O 1
ATOM 1323 N N . PRO A 1 174 ? 15.205 6.791 -10.059 1.00 90.44 174 PRO A N 1
ATOM 1324 C CA . PRO A 1 174 ? 14.436 8.033 -10.240 1.00 90.44 174 PRO A CA 1
ATOM 1325 C C . PRO A 1 174 ? 14.822 8.744 -11.539 1.00 90.44 174 PRO A C 1
ATOM 1327 O O . PRO A 1 174 ? 15.912 8.505 -12.048 1.00 90.44 174 PRO A O 1
ATOM 1330 N N . ILE A 1 175 ? 13.981 9.592 -12.123 1.00 89.50 175 ILE A N 1
ATOM 1331 C CA . ILE A 1 175 ? 14.267 10.397 -13.321 1.00 89.50 175 ILE A CA 1
ATOM 1332 C C . ILE A 1 175 ? 14.425 11.850 -12.875 1.00 89.50 175 ILE A C 1
ATOM 1334 O O . ILE A 1 175 ? 13.493 12.452 -12.356 1.00 89.50 175 ILE A O 1
ATOM 1338 N N . THR A 1 176 ? 15.623 12.389 -13.081 1.00 70.50 176 THR A N 1
ATOM 1339 C CA . THR A 1 176 ? 16.028 13.759 -12.719 1.00 70.50 176 THR A CA 1
ATOM 1340 C C . THR A 1 176 ? 15.898 14.704 -13.896 1.00 70.50 176 THR A C 1
ATOM 1342 O O . THR A 1 176 ? 16.342 14.275 -14.990 1.00 70.50 176 THR A O 1
#

Sequence (176 aa):
LVLEIRGPGVLFSGSDNTSDLMTLESNEAGIVELELTEDITEGSITVAVSHLTVVDAEVLLDVNMFKGTEEREMHINDNDRIEVHYVVWDADTGDQLDEGDLLVTAGDDPTYIDGFGWSAIGLDIDSDRGLIPGISTGTSHTTLLPPPIAYGNNDGHELQNSWLRFELSINRGPIT

Foldseek 3Di:
DKKAKAFPFKAFPVPRHRIDDDDADVPGDDDIDMDGPDDDQKTKIKIKDADPPDVPGIDIDIDIDHDDPQDADDFQAAQQKFKKWKWKAQPVVRHTDDTDIDIEGAADGPVFQRVVSVLRGGKHFHPCQLVDPPDQGIDKDKDKAALVSHVLVPPPDPCNHTIMIMIITTNGDSDD

pLDDT: mean 92.47, std 4.94, range [70.5, 98.44]